Protein AF-A0A3M1GKV7-F1 (afdb_monomer_lite)

pLDDT: mean 89.27, std 9.48, range [48.62, 97.94]

Foldseek 3Di:
DDPPVVVVDPDDDDDDLVNCCVVVVDSDQQADQDPQQVVQVCVCVVPPLDHDAARRRHNDHDDVRRVVRVVVRVVVNVVSVVVVVVVVVVVVD

Radius of gyration: 21.05 Å; chains: 1; bounding box: 58×24×60 Å

Structure (mmCIF, N/CA/C/O backbone):
data_AF-A0A3M1GKV7-F1
#
_entry.id   AF-A0A3M1GKV7-F1
#
loop_
_atom_site.group_PDB
_atom_site.id
_atom_site.type_symbol
_atom_site.label_atom_id
_atom_site.label_alt_id
_atom_site.label_comp_id
_atom_site.label_asym_id
_atom_site.label_entity_id
_atom_site.label_seq_id
_atom_site.pdbx_PDB_ins_code
_atom_site.Cartn_x
_atom_site.Cartn_y
_atom_site.Cartn_z
_atom_site.occupancy
_atom_site.B_iso_or_equiv
_atom_site.auth_seq_id
_atom_site.auth_comp_id
_atom_site.auth_asym_id
_atom_site.auth_atom_id
_atom_site.pdbx_PDB_model_num
ATOM 1 N N . PHE A 1 1 ? 25.659 -5.296 -17.707 1.00 84.88 1 PHE A N 1
ATOM 2 C CA . PHE A 1 1 ? 25.895 -5.168 -19.159 1.00 84.88 1 PHE A CA 1
ATOM 3 C C . PHE A 1 1 ? 26.036 -6.566 -19.729 1.00 84.88 1 PHE A C 1
ATOM 5 O O . PHE A 1 1 ? 26.818 -7.334 -19.186 1.00 84.88 1 PHE A O 1
ATOM 12 N N . ILE A 1 2 ? 25.239 -6.915 -20.739 1.00 93.38 2 ILE A N 1
ATOM 13 C CA . ILE A 1 2 ? 25.263 -8.239 -21.374 1.00 93.38 2 ILE A CA 1
ATOM 14 C C . ILE A 1 2 ? 25.603 -8.015 -22.858 1.00 93.38 2 ILE A C 1
ATOM 16 O O . ILE A 1 2 ? 24.780 -7.430 -23.568 1.00 93.38 2 ILE A O 1
ATOM 20 N N . PRO A 1 3 ? 26.804 -8.404 -23.333 1.00 96.19 3 PRO A N 1
ATOM 21 C CA . PRO A 1 3 ? 27.186 -8.249 -24.737 1.00 96.19 3 PRO A CA 1
ATOM 22 C C . PRO A 1 3 ? 26.224 -8.985 -25.679 1.00 96.19 3 PRO A C 1
ATOM 24 O O . PRO A 1 3 ? 25.811 -10.110 -25.393 1.00 96.19 3 PRO A O 1
ATOM 27 N N . GLY A 1 4 ? 25.855 -8.346 -26.793 1.00 96.50 4 GLY A N 1
ATOM 28 C CA . GLY A 1 4 ? 24.958 -8.928 -27.802 1.00 96.50 4 GLY A CA 1
ATOM 29 C C . GLY A 1 4 ? 23.519 -9.170 -27.329 1.00 96.50 4 GLY A C 1
ATOM 30 O O . GLY A 1 4 ? 22.794 -9.925 -27.963 1.00 96.50 4 GLY A O 1
ATOM 31 N N . VAL A 1 5 ? 23.079 -8.576 -26.208 1.00 96.19 5 VAL A N 1
ATOM 32 C CA . VAL A 1 5 ? 21.727 -8.827 -25.665 1.00 96.19 5 VAL A CA 1
ATOM 33 C C . VAL A 1 5 ? 20.613 -8.392 -26.617 1.00 96.19 5 VAL A C 1
ATOM 35 O O . VAL A 1 5 ? 19.569 -9.026 -26.655 1.00 96.19 5 VAL A O 1
ATOM 38 N N . ARG A 1 6 ? 20.842 -7.344 -27.416 1.00 95.31 6 ARG A N 1
ATOM 39 C CA . ARG A 1 6 ? 19.852 -6.826 -28.372 1.00 95.31 6 ARG A CA 1
ATOM 40 C C . ARG A 1 6 ? 19.486 -7.860 -29.434 1.00 95.31 6 ARG A C 1
ATOM 42 O O . ARG A 1 6 ? 18.318 -7.957 -29.777 1.00 95.31 6 ARG A O 1
ATOM 49 N N . ASP A 1 7 ? 20.456 -8.663 -29.862 1.00 97.19 7 ASP A N 1
ATOM 50 C CA . ASP A 1 7 ? 20.270 -9.694 -30.890 1.00 97.19 7 ASP A CA 1
ATOM 51 C C . ASP A 1 7 ? 19.552 -10.944 -30.347 1.00 97.19 7 ASP A C 1
ATOM 53 O O . ASP A 1 7 ? 19.252 -11.861 -31.103 1.00 97.19 7 ASP A O 1
ATOM 57 N N . LYS A 1 8 ? 19.305 -11.003 -29.029 1.00 95.81 8 LYS A N 1
ATOM 58 C CA . LYS A 1 8 ? 18.690 -12.139 -28.321 1.00 95.81 8 LYS A CA 1
ATOM 59 C C . LYS A 1 8 ? 17.310 -11.824 -27.737 1.00 95.81 8 LYS A C 1
ATOM 61 O O . LYS A 1 8 ? 16.735 -12.681 -27.074 1.00 95.81 8 LYS A O 1
ATOM 66 N N . ILE A 1 9 ? 16.821 -10.592 -27.875 1.00 96.50 9 ILE A N 1
ATOM 67 C CA . ILE A 1 9 ? 15.530 -10.173 -27.320 1.00 96.50 9 ILE A CA 1
ATOM 68 C C . ILE A 1 9 ? 14.457 -10.359 -28.393 1.00 96.50 9 ILE A C 1
ATOM 70 O O . ILE A 1 9 ? 14.422 -9.602 -29.359 1.00 96.50 9 ILE A O 1
ATOM 74 N N . ASP A 1 10 ? 13.559 -11.322 -28.185 1.00 97.69 10 ASP A N 1
ATOM 75 C CA . ASP A 1 10 ? 12.408 -11.549 -29.072 1.00 97.69 10 ASP A CA 1
ATOM 76 C C . ASP A 1 10 ? 11.272 -10.538 -28.833 1.00 97.69 10 ASP A C 1
ATOM 78 O O . ASP A 1 10 ? 10.550 -10.167 -29.755 1.00 97.69 10 ASP A O 1
ATOM 82 N N . HIS A 1 11 ? 11.110 -10.076 -27.588 1.00 96.94 11 HIS A N 1
ATOM 83 C CA . HIS A 1 11 ? 10.064 -9.135 -27.179 1.00 96.94 11 HIS A CA 1
ATOM 84 C C . HIS A 1 11 ? 10.566 -8.173 -26.108 1.00 96.94 11 HIS A C 1
ATOM 86 O O . HIS A 1 11 ? 11.295 -8.565 -25.196 1.00 96.94 11 HIS A O 1
ATOM 92 N N . MET A 1 12 ? 10.135 -6.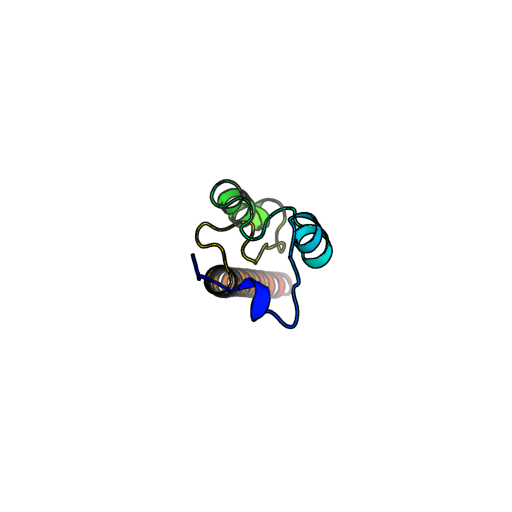915 -26.186 1.00 95.25 12 MET A N 1
ATOM 93 C CA . MET A 1 12 ? 10.496 -5.885 -25.219 1.00 95.25 12 MET A CA 1
ATOM 94 C C . MET A 1 12 ? 9.285 -5.035 -24.854 1.00 95.25 12 MET A C 1
ATOM 96 O O . MET A 1 12 ? 8.660 -4.413 -25.709 1.00 95.25 12 MET A O 1
ATOM 100 N N . GLU A 1 13 ? 9.039 -4.925 -23.553 1.00 95.00 13 GLU A N 1
ATOM 101 C CA . GLU A 1 13 ? 8.095 -3.980 -22.968 1.00 95.00 13 GLU A CA 1
ATOM 102 C C . GLU A 1 13 ? 8.769 -3.179 -21.860 1.00 95.00 13 GLU A C 1
ATOM 104 O O . GLU A 1 13 ? 9.704 -3.640 -21.203 1.00 95.00 13 GLU A O 1
ATOM 109 N N . ALA A 1 14 ? 8.276 -1.961 -21.651 1.00 94.12 14 ALA A N 1
ATOM 110 C CA . ALA A 1 14 ? 8.759 -1.078 -20.606 1.00 94.12 14 ALA A CA 1
ATOM 111 C C . ALA A 1 14 ? 7.581 -0.501 -19.821 1.00 94.12 14 ALA A C 1
ATOM 113 O O . ALA A 1 14 ? 6.700 0.158 -20.377 1.00 94.12 14 ALA A O 1
ATOM 114 N N . ALA A 1 15 ? 7.598 -0.705 -18.505 1.00 92.06 15 ALA A N 1
ATOM 115 C CA . ALA A 1 15 ? 6.761 0.063 -17.601 1.00 92.06 15 ALA A CA 1
ATOM 116 C C . ALA A 1 15 ? 7.385 1.449 -17.392 1.00 92.06 15 ALA A C 1
ATOM 118 O O . ALA A 1 15 ? 8.588 1.586 -17.169 1.00 92.06 15 ALA A O 1
ATOM 119 N N . THR A 1 16 ? 6.554 2.481 -17.447 1.00 92.62 16 THR A N 1
ATOM 120 C CA . THR A 1 16 ? 6.936 3.865 -17.143 1.00 92.62 16 THR A CA 1
ATOM 121 C C . THR A 1 16 ? 6.214 4.326 -15.875 1.00 92.62 16 THR A C 1
ATOM 123 O O . THR A 1 16 ? 5.258 3.669 -15.452 1.00 92.62 16 THR A O 1
ATOM 126 N N . PRO A 1 17 ? 6.578 5.474 -15.276 1.00 91.50 17 PRO A N 1
ATOM 127 C CA . PRO A 1 17 ? 5.773 6.063 -14.206 1.00 91.50 17 PRO A CA 1
ATOM 128 C C . PRO A 1 17 ? 4.287 6.210 -14.579 1.00 91.50 17 PRO A C 1
ATOM 130 O O . PRO A 1 17 ? 3.426 5.932 -13.752 1.00 91.50 17 PRO A O 1
ATOM 133 N N . ARG A 1 18 ? 3.971 6.506 -15.852 1.00 93.00 18 ARG A N 1
ATOM 134 C CA . ARG A 1 18 ? 2.584 6.552 -16.356 1.00 93.00 18 ARG A CA 1
ATOM 135 C C . ARG A 1 18 ? 1.898 5.186 -16.339 1.00 93.00 18 ARG A C 1
ATOM 137 O O . ARG A 1 18 ? 0.687 5.114 -16.177 1.00 93.00 18 ARG A O 1
ATOM 144 N N . THR A 1 19 ? 2.652 4.103 -16.529 1.00 93.75 19 THR A N 1
ATOM 145 C CA . THR A 1 19 ? 2.137 2.732 -16.411 1.00 93.75 19 THR A CA 1
ATOM 146 C C . THR A 1 19 ? 1.738 2.444 -14.968 1.00 93.75 19 THR A C 1
ATOM 148 O O . THR A 1 19 ? 0.649 1.929 -14.739 1.00 93.75 19 THR A O 1
ATOM 151 N N . ILE A 1 20 ? 2.583 2.817 -13.999 1.00 90.81 20 ILE A N 1
ATOM 152 C CA . ILE A 1 20 ? 2.270 2.667 -12.572 1.00 90.81 20 ILE A CA 1
ATOM 153 C C . ILE A 1 20 ? 1.032 3.488 -12.224 1.00 90.81 20 ILE A C 1
ATOM 155 O O . ILE A 1 20 ? 0.046 2.913 -11.782 1.00 90.81 20 ILE A O 1
ATOM 159 N N . GLU A 1 21 ? 1.036 4.783 -12.533 1.00 91.50 21 GLU A N 1
ATOM 160 C CA . GLU A 1 21 ? -0.097 5.678 -12.287 1.00 91.50 21 GLU A CA 1
ATOM 161 C C . GLU A 1 21 ? -1.396 5.159 -12.913 1.00 91.50 21 GLU A C 1
ATOM 163 O O . GLU A 1 21 ? -2.435 5.151 -12.261 1.00 91.50 21 GLU A O 1
ATOM 168 N N . ARG A 1 22 ? -1.345 4.636 -14.143 1.00 93.81 22 ARG A N 1
ATOM 169 C CA . ARG A 1 22 ? -2.516 4.046 -14.801 1.00 93.81 22 ARG A CA 1
ATOM 170 C C . ARG A 1 22 ? -3.084 2.844 -14.043 1.00 93.81 22 ARG A C 1
ATOM 172 O O . ARG A 1 22 ? -4.301 2.706 -13.987 1.00 93.81 22 ARG A O 1
ATOM 179 N N . TYR A 1 23 ? -2.235 1.953 -13.531 1.00 92.62 23 TYR A N 1
ATOM 180 C CA . TYR A 1 23 ? -2.686 0.696 -12.919 1.00 92.62 23 TYR A CA 1
ATOM 181 C C . TYR A 1 23 ? -2.940 0.791 -11.415 1.00 92.62 23 TYR A C 1
ATOM 183 O O . TYR A 1 23 ? -3.750 0.031 -10.894 1.00 92.62 23 TYR A O 1
ATOM 191 N N . THR A 1 24 ? -2.259 1.691 -10.712 1.00 88.69 24 THR A N 1
ATOM 192 C CA . THR A 1 24 ? -2.371 1.834 -9.254 1.00 88.69 24 THR A CA 1
ATOM 193 C C . THR A 1 24 ? -3.091 3.108 -8.837 1.00 88.69 24 THR A C 1
ATOM 195 O O . THR A 1 24 ? -3.346 3.287 -7.649 1.00 88.69 24 THR A O 1
ATOM 198 N N . LEU A 1 25 ? -3.395 4.001 -9.789 1.00 90.44 25 LEU A N 1
ATOM 199 C CA . LEU A 1 25 ? -3.891 5.357 -9.534 1.00 90.44 25 LEU A CA 1
ATOM 200 C C . LEU A 1 25 ? -2.954 6.168 -8.622 1.00 90.44 25 LEU A C 1
ATOM 202 O O . LEU A 1 25 ? -3.381 7.113 -7.963 1.00 90.44 25 LEU A O 1
ATOM 206 N N . HIS A 1 26 ? -1.671 5.792 -8.570 1.00 86.62 26 HIS A N 1
ATOM 207 C CA . HIS A 1 26 ? -0.672 6.396 -7.700 1.00 86.62 26 HIS A CA 1
ATOM 208 C C . HIS A 1 26 ? 0.628 6.677 -8.475 1.00 86.62 26 HIS A C 1
ATOM 210 O O . HIS A 1 26 ? 1.084 5.820 -9.234 1.00 86.62 26 HIS A O 1
ATOM 216 N N . PRO A 1 27 ? 1.290 7.832 -8.272 1.00 84.44 27 PRO A N 1
ATOM 217 C CA . PRO A 1 27 ? 2.487 8.213 -9.035 1.00 84.44 27 PRO A CA 1
ATOM 218 C C . PRO A 1 27 ? 3.739 7.380 -8.706 1.00 84.44 27 PRO A C 1
ATOM 220 O O . PRO A 1 27 ? 4.749 7.469 -9.403 1.00 84.44 27 PRO A O 1
ATOM 223 N N . SER A 1 28 ? 3.711 6.586 -7.632 1.00 79.81 28 SER A N 1
ATOM 224 C CA . SER A 1 28 ? 4.845 5.769 -7.180 1.00 79.81 28 SER A CA 1
ATOM 225 C C . SER A 1 28 ? 4.418 4.396 -6.655 1.00 79.81 28 SER A C 1
ATOM 227 O O . SER A 1 28 ? 3.298 4.213 -6.184 1.00 79.81 28 SER A O 1
ATOM 229 N N . SER A 1 29 ? 5.328 3.421 -6.693 1.00 71.75 29 SER A N 1
ATOM 230 C CA . SER A 1 29 ? 5.089 2.058 -6.191 1.00 71.75 29 SER A CA 1
ATOM 231 C C . SER A 1 29 ? 5.236 1.908 -4.669 1.00 71.75 29 SER A C 1
ATOM 233 O O . SER A 1 29 ? 4.788 0.911 -4.107 1.00 71.75 29 SER A O 1
ATOM 235 N N . PHE A 1 30 ? 5.861 2.880 -3.996 1.00 75.69 30 PHE A N 1
ATOM 236 C CA . PHE A 1 30 ? 6.237 2.785 -2.579 1.00 75.69 30 PHE A CA 1
ATOM 237 C C . PHE A 1 30 ? 5.727 3.946 -1.707 1.00 75.69 30 PHE A C 1
ATOM 239 O O . PHE A 1 30 ? 6.161 4.072 -0.565 1.00 75.69 30 PHE A O 1
ATOM 246 N N . GLY A 1 31 ? 4.801 4.765 -2.221 1.00 76.50 31 GLY A N 1
ATOM 247 C CA . GLY A 1 31 ? 4.098 5.784 -1.435 1.00 76.50 31 GLY A CA 1
ATOM 248 C C . GLY A 1 31 ? 4.992 6.825 -0.762 1.00 76.50 31 GLY A C 1
ATOM 249 O O . GLY A 1 31 ? 6.076 7.146 -1.256 1.00 76.50 31 GLY 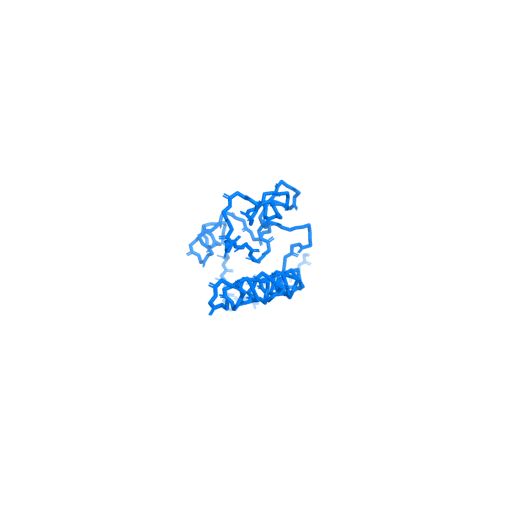A O 1
ATOM 250 N N . THR A 1 32 ? 4.514 7.339 0.373 1.00 73.44 32 THR A N 1
ATOM 251 C CA . THR A 1 32 ? 5.187 8.315 1.239 1.00 73.44 32 THR A CA 1
ATOM 252 C C . THR A 1 32 ? 5.660 7.599 2.503 1.00 73.44 32 THR A C 1
ATOM 254 O O . THR A 1 32 ? 5.003 7.588 3.543 1.00 73.44 32 THR A O 1
ATOM 257 N N . LYS A 1 33 ? 6.798 6.904 2.375 1.00 67.56 33 LYS A N 1
ATOM 258 C CA . LYS A 1 33 ? 7.344 5.970 3.379 1.00 67.56 33 LYS A CA 1
ATOM 259 C C . LYS A 1 33 ? 7.230 6.473 4.827 1.00 6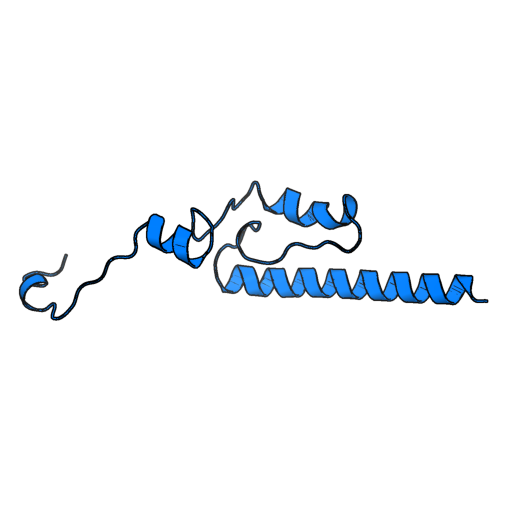7.56 33 LYS A C 1
ATOM 261 O O . LYS A 1 33 ? 6.846 5.705 5.705 1.00 67.56 33 LYS A O 1
ATOM 266 N N . PHE A 1 34 ? 7.573 7.739 5.081 1.00 73.38 34 PHE A N 1
ATOM 267 C CA . PHE A 1 34 ? 7.638 8.297 6.436 1.00 73.38 34 PHE A CA 1
ATOM 268 C C . PHE A 1 34 ? 6.454 9.208 6.760 1.00 73.38 34 PHE A C 1
ATOM 270 O O . PHE A 1 34 ? 5.899 9.139 7.855 1.00 73.38 34 PHE A O 1
ATOM 277 N N . GLU A 1 35 ? 6.045 10.040 5.809 1.00 83.06 35 GLU A N 1
ATOM 278 C CA . GLU A 1 35 ? 4.996 11.039 5.989 1.00 83.06 35 GLU A CA 1
ATOM 279 C C . GLU A 1 35 ? 3.619 10.379 6.137 1.00 83.06 35 GLU A C 1
ATOM 281 O O . GLU A 1 35 ? 2.793 10.831 6.930 1.00 83.06 35 GLU A O 1
ATOM 286 N N . GLY A 1 36 ? 3.379 9.275 5.422 1.00 87.00 36 GLY A N 1
ATOM 287 C CA . GLY A 1 36 ? 2.079 8.613 5.391 1.00 87.00 36 GLY A CA 1
ATOM 288 C C . GLY A 1 36 ? 1.740 7.804 6.646 1.00 87.00 36 GLY A C 1
ATOM 289 O O . GLY A 1 36 ? 0.558 7.639 6.947 1.00 87.00 36 GLY A O 1
ATOM 290 N N . LEU A 1 37 ? 2.732 7.335 7.419 1.00 89.19 37 LEU A N 1
ATOM 291 C CA . LEU A 1 37 ? 2.470 6.456 8.570 1.00 89.19 37 LEU A CA 1
ATOM 292 C C . LEU A 1 37 ? 1.701 7.159 9.684 1.00 89.19 37 LEU A C 1
ATOM 294 O O . LEU A 1 37 ? 0.732 6.606 10.205 1.00 89.19 37 LEU A O 1
ATOM 298 N N . LYS A 1 38 ? 2.095 8.388 10.033 1.00 90.69 38 LYS A N 1
ATOM 299 C CA . LYS A 1 38 ? 1.383 9.156 11.059 1.00 90.69 38 LYS A CA 1
ATOM 300 C C . LYS A 1 38 ? -0.061 9.427 10.634 1.00 90.69 38 LYS A C 1
ATOM 302 O O . LYS A 1 38 ? -0.967 9.201 11.428 1.00 90.69 38 LYS A O 1
ATOM 307 N N . CYS A 1 39 ? -0.270 9.843 9.384 1.00 91.56 39 CYS A N 1
ATOM 308 C CA . CYS A 1 39 ? -1.604 10.070 8.825 1.00 91.56 39 CYS A CA 1
ATOM 309 C C . CYS A 1 39 ? -2.465 8.799 8.866 1.00 91.56 39 CYS A C 1
ATOM 311 O O . CYS A 1 39 ? -3.618 8.851 9.279 1.00 91.56 39 CYS A O 1
ATOM 313 N N . SER A 1 40 ? -1.896 7.653 8.486 1.00 92.31 40 SER A N 1
ATOM 314 C CA . SER A 1 40 ? -2.592 6.365 8.494 1.00 92.31 40 SER A CA 1
ATOM 315 C C . SER A 1 40 ? -3.021 5.936 9.900 1.00 92.31 40 SER A C 1
ATOM 317 O O . SER A 1 40 ? -4.145 5.477 10.091 1.00 92.31 40 SER A O 1
ATOM 319 N N . MET A 1 41 ? -2.140 6.094 10.896 1.00 92.12 41 MET A N 1
ATOM 320 C CA . MET A 1 41 ? -2.431 5.715 12.285 1.00 92.12 41 MET A CA 1
ATOM 321 C C . MET A 1 41 ? -3.444 6.639 12.965 1.00 92.12 41 MET A C 1
ATOM 323 O O . MET A 1 41 ? -4.172 6.179 13.837 1.00 92.12 41 MET A O 1
ATOM 327 N N . ASP A 1 42 ? -3.483 7.920 12.591 1.00 94.94 42 ASP A N 1
ATOM 328 C CA . ASP A 1 42 ? -4.385 8.901 13.203 1.00 94.94 42 ASP A CA 1
ATOM 329 C C . ASP A 1 42 ? -5.788 8.917 12.573 1.00 94.94 42 ASP A C 1
ATOM 331 O O . ASP A 1 42 ? -6.728 9.433 13.171 1.00 94.94 42 ASP A O 1
ATOM 335 N N . LEU A 1 43 ? -5.959 8.318 11.388 1.00 95.44 43 LEU A N 1
ATOM 336 C CA . LEU A 1 43 ? -7.232 8.309 10.660 1.00 95.44 43 LEU A CA 1
ATOM 337 C C . LEU A 1 43 ? -8.437 7.847 11.508 1.00 95.44 43 LEU A C 1
ATOM 339 O O . LEU A 1 43 ? -9.450 8.548 11.486 1.00 95.44 43 LEU A O 1
ATOM 343 N N . PRO A 1 44 ? -8.351 6.770 12.317 1.00 96.25 44 PRO A N 1
ATOM 344 C CA . PRO A 1 44 ? -9.471 6.342 13.155 1.00 96.25 44 PRO A CA 1
ATOM 345 C C . PRO A 1 44 ? -9.814 7.326 14.285 1.00 96.25 44 PRO A C 1
ATOM 347 O O . PRO A 1 44 ? -10.942 7.314 14.770 1.00 96.25 44 PRO A O 1
ATOM 350 N N . ASN A 1 45 ? -8.873 8.182 14.708 1.00 96.12 45 ASN A N 1
ATOM 351 C CA . ASN A 1 45 ? -9.129 9.214 15.720 1.00 96.12 45 ASN A CA 1
ATOM 352 C C . ASN A 1 45 ? -9.908 10.394 15.128 1.00 96.12 45 ASN A C 1
ATOM 354 O O . ASN A 1 45 ? -10.734 10.996 15.809 1.00 96.12 45 ASN A O 1
ATOM 358 N N . GLN A 1 46 ? -9.639 10.722 13.861 1.00 97.00 46 GLN A N 1
ATOM 359 C CA . GLN A 1 46 ? -10.322 11.796 13.136 1.00 97.00 46 GLN A CA 1
ATOM 360 C C . GLN A 1 46 ? -11.688 11.343 12.608 1.00 97.00 46 GLN A C 1
ATOM 362 O O . GLN A 1 46 ? -12.642 12.118 12.582 1.00 97.00 46 GLN A O 1
ATOM 367 N N . LEU A 1 47 ? -11.781 10.082 12.181 1.00 96.81 47 LEU A N 1
ATOM 368 C CA . LEU A 1 47 ? -12.993 9.477 11.646 1.00 96.81 47 LEU A CA 1
ATOM 369 C C . LEU A 1 47 ? -13.142 8.045 12.191 1.00 96.81 47 LEU A C 1
ATOM 371 O O . LEU A 1 47 ? -12.645 7.097 11.575 1.00 96.81 47 LEU A O 1
ATOM 375 N N . PRO A 1 48 ? -13.830 7.868 13.336 1.00 95.19 48 PRO A N 1
ATOM 376 C CA . PRO A 1 48 ? -14.025 6.558 13.948 1.00 95.19 48 PRO A CA 1
ATOM 377 C C . PRO A 1 48 ? -14.623 5.540 12.975 1.00 95.19 48 PRO A C 1
ATOM 379 O O . PRO A 1 48 ? -15.600 5.818 12.281 1.00 95.19 48 PRO A O 1
ATOM 382 N N . GLY A 1 49 ? -14.029 4.348 12.921 1.00 94.56 49 GLY A N 1
ATOM 383 C CA . GLY A 1 49 ? -14.410 3.295 11.976 1.00 94.56 49 GLY A CA 1
ATOM 384 C C . GLY A 1 49 ? -13.727 3.380 10.605 1.00 94.56 49 GLY A C 1
ATOM 385 O O . GLY A 1 49 ? -13.837 2.434 9.827 1.00 94.56 49 GLY A O 1
ATOM 386 N N . CYS A 1 50 ? -12.995 4.458 10.304 1.00 97.12 50 CYS A N 1
ATOM 387 C CA . CYS A 1 50 ? -12.220 4.587 9.074 1.00 97.12 50 CYS A CA 1
ATOM 388 C C . CYS A 1 50 ? -10.756 4.203 9.301 1.00 97.12 50 CYS A C 1
ATOM 390 O O . CYS A 1 50 ? -10.073 4.771 10.151 1.00 97.12 50 CYS A O 1
ATOM 392 N N . TYR A 1 51 ? -10.262 3.253 8.509 1.00 96.25 51 TYR A N 1
ATOM 393 C CA . TYR A 1 51 ? -8.900 2.742 8.608 1.00 96.25 51 TYR A CA 1
ATOM 394 C C . TYR A 1 51 ? -8.253 2.694 7.229 1.00 96.25 51 TYR A C 1
ATOM 396 O O . TYR A 1 51 ? -8.901 2.369 6.235 1.00 96.25 51 TYR A O 1
ATOM 404 N N . HIS A 1 52 ? -6.956 2.976 7.180 1.00 94.12 52 HIS A N 1
ATOM 405 C CA . HIS A 1 52 ? -6.143 2.808 5.983 1.00 94.12 52 HIS A CA 1
ATOM 406 C C . HIS A 1 52 ? -5.317 1.525 6.101 1.00 94.12 52 HIS A C 1
ATOM 408 O O . HIS A 1 52 ? -4.759 1.235 7.155 1.00 94.12 52 HIS A O 1
ATOM 414 N N . ALA A 1 53 ? -5.210 0.776 5.005 1.00 92.94 53 ALA A N 1
ATOM 415 C CA . ALA A 1 53 ? -4.322 -0.370 4.864 1.00 92.94 53 ALA A CA 1
ATOM 416 C C . ALA A 1 53 ? -3.645 -0.328 3.488 1.00 92.94 53 ALA A C 1
ATOM 418 O O . ALA A 1 53 ? -4.177 0.249 2.542 1.00 92.94 53 ALA A O 1
ATOM 419 N N . GLY A 1 54 ? -2.478 -0.963 3.371 1.00 89.31 54 GLY A N 1
ATOM 420 C CA . GLY A 1 54 ? -1.675 -0.967 2.148 1.00 89.31 54 GLY A CA 1
ATOM 421 C C . GLY A 1 54 ? -0.286 -0.362 2.343 1.00 89.31 54 GLY A C 1
ATOM 422 O O . GLY A 1 54 ? 0.097 0.031 3.443 1.00 89.31 54 GLY A O 1
ATOM 423 N N . SER A 1 55 ? 0.496 -0.320 1.264 1.00 86.75 55 SER A N 1
ATOM 424 C CA . SER A 1 55 ? 1.919 0.045 1.301 1.00 86.75 55 SER A CA 1
ATOM 425 C C . SER A 1 55 ? 2.201 1.548 1.279 1.00 86.75 55 SER A C 1
ATOM 427 O O . SER A 1 55 ? 3.333 1.943 1.544 1.00 86.75 55 SER A O 1
ATOM 429 N N . VAL A 1 56 ? 1.216 2.382 0.931 1.00 84.69 56 VAL A N 1
ATOM 430 C CA . VAL A 1 56 ? 1.444 3.804 0.616 1.00 84.69 56 VAL A CA 1
ATOM 431 C C . VAL A 1 56 ? 1.740 4.649 1.858 1.00 84.69 56 VAL A C 1
ATOM 433 O O . VAL A 1 56 ? 2.471 5.631 1.767 1.00 84.69 56 VAL A O 1
ATOM 436 N N . GLY A 1 57 ? 1.213 4.243 3.013 1.00 81.12 57 GLY A N 1
ATOM 437 C CA . GLY A 1 57 ? 1.327 4.965 4.279 1.00 81.12 57 GLY A CA 1
ATOM 438 C C . GLY A 1 57 ? 2.092 4.199 5.351 1.00 81.12 57 GLY A C 1
ATOM 439 O O . GLY A 1 57 ? 1.684 4.237 6.503 1.00 81.12 57 GLY A O 1
ATOM 440 N N . ILE A 1 58 ? 3.141 3.451 4.995 1.00 85.75 58 ILE A N 1
ATOM 441 C CA . ILE A 1 58 ? 3.932 2.670 5.958 1.00 85.75 58 ILE A CA 1
ATOM 442 C C . ILE A 1 58 ? 5.430 2.677 5.645 1.00 85.75 58 ILE A C 1
ATOM 444 O O . ILE A 1 58 ? 5.841 2.768 4.490 1.00 85.75 58 ILE A O 1
ATOM 448 N N . ILE A 1 59 ? 6.246 2.489 6.689 1.00 80.81 59 ILE A N 1
ATOM 449 C CA . ILE A 1 59 ? 7.717 2.469 6.593 1.00 80.81 59 ILE A CA 1
ATOM 450 C C . ILE A 1 59 ? 8.203 1.273 5.763 1.00 80.81 59 ILE A C 1
ATOM 452 O O . ILE A 1 59 ? 9.091 1.400 4.919 1.00 80.81 59 ILE A O 1
ATOM 456 N N . MET A 1 60 ? 7.615 0.097 5.992 1.00 78.31 60 MET A N 1
ATOM 457 C CA . MET A 1 60 ? 7.932 -1.116 5.244 1.00 78.31 60 MET A CA 1
ATOM 458 C C . MET A 1 60 ? 7.063 -1.162 3.991 1.00 78.31 60 MET A C 1
ATOM 460 O O . MET A 1 60 ? 5.977 -1.720 4.001 1.00 78.31 60 MET A O 1
ATOM 464 N N . SER A 1 61 ? 7.514 -0.529 2.916 1.00 72.38 61 SER A N 1
ATOM 465 C CA . SER A 1 61 ? 6.797 -0.498 1.638 1.00 72.38 61 SER A CA 1
ATOM 466 C C . SER A 1 61 ? 6.967 -1.820 0.849 1.00 72.38 61 SER A C 1
ATOM 468 O O . SER A 1 61 ? 7.949 -2.533 1.050 1.00 72.38 61 SER A O 1
ATOM 470 N N . GLY A 1 62 ? 6.053 -2.147 -0.073 1.00 84.81 62 GLY A N 1
ATOM 471 C CA . GLY A 1 62 ? 6.062 -3.401 -0.854 1.00 84.81 62 GLY A CA 1
ATOM 472 C C . GLY A 1 62 ? 5.043 -4.443 -0.370 1.00 84.81 62 GLY A C 1
ATOM 473 O O . GLY A 1 62 ? 4.249 -4.168 0.529 1.00 84.81 62 GLY A O 1
ATOM 474 N N . TRP A 1 63 ? 5.040 -5.636 -0.979 1.00 88.62 63 TRP A N 1
ATOM 475 C CA . TRP A 1 63 ? 3.990 -6.647 -0.761 1.00 88.62 63 TRP A CA 1
ATOM 476 C C . TRP A 1 63 ? 3.931 -7.160 0.688 1.00 88.62 63 TRP A C 1
ATOM 478 O O . TRP A 1 63 ? 2.860 -7.168 1.289 1.00 88.62 63 TRP A O 1
ATOM 488 N N . LEU A 1 64 ? 5.081 -7.507 1.279 1.00 90.44 64 LEU A N 1
ATOM 489 C CA . LEU A 1 64 ? 5.173 -7.986 2.665 1.00 90.44 64 LEU A CA 1
ATOM 490 C C . LEU A 1 64 ? 4.732 -6.904 3.658 1.00 90.44 64 LEU A C 1
ATOM 492 O O . LEU A 1 64 ? 4.030 -7.169 4.630 1.00 90.44 64 LEU A O 1
ATOM 496 N N . GLY A 1 65 ? 5.120 -5.665 3.368 1.00 89.94 65 GLY A N 1
ATOM 497 C CA . GLY A 1 65 ? 4.691 -4.469 4.072 1.00 89.94 65 GLY A CA 1
ATOM 498 C C . GLY A 1 65 ? 3.183 -4.309 4.138 1.00 89.94 65 GLY A C 1
ATOM 499 O O . GLY A 1 65 ? 2.606 -4.218 5.221 1.00 89.94 65 GLY A O 1
ATOM 500 N N . ALA A 1 66 ? 2.554 -4.314 2.962 1.00 90.94 66 ALA A N 1
ATOM 501 C CA . ALA A 1 66 ? 1.111 -4.191 2.826 1.00 90.94 66 ALA A CA 1
ATOM 502 C C . ALA A 1 66 ? 0.370 -5.305 3.581 1.00 90.94 66 ALA A C 1
ATOM 504 O O . ALA A 1 66 ? -0.609 -5.018 4.267 1.00 90.94 66 ALA A O 1
ATOM 505 N N . MET A 1 67 ? 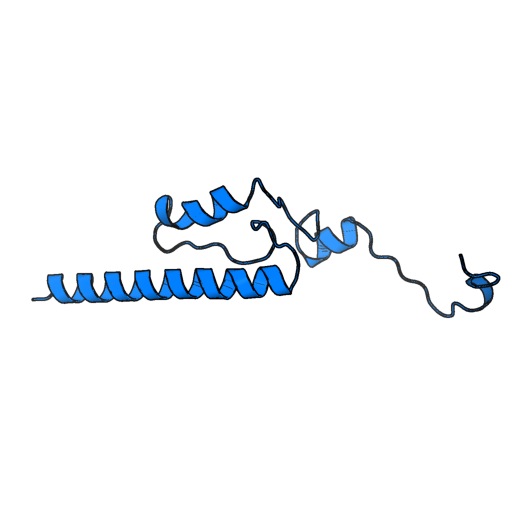0.858 -6.550 3.507 1.00 93.81 67 MET A N 1
ATOM 506 C CA . MET A 1 67 ? 0.273 -7.679 4.239 1.00 93.81 67 MET A CA 1
ATOM 507 C C . MET A 1 67 ? 0.382 -7.499 5.755 1.00 93.81 67 MET A C 1
ATOM 509 O O . MET A 1 67 ? -0.627 -7.572 6.455 1.00 93.81 67 MET A O 1
ATOM 513 N N . ASN A 1 68 ? 1.581 -7.208 6.266 1.00 93.19 68 ASN A N 1
ATOM 514 C CA . ASN A 1 68 ? 1.804 -7.053 7.704 1.00 93.19 68 ASN A CA 1
ATOM 515 C C . ASN A 1 68 ? 0.985 -5.894 8.279 1.00 93.19 68 ASN A C 1
ATOM 517 O O . ASN A 1 68 ? 0.372 -6.031 9.336 1.00 93.19 68 ASN A O 1
ATOM 521 N N . TYR A 1 69 ? 0.923 -4.768 7.566 1.00 93.12 69 TYR A N 1
ATOM 522 C CA . TYR A 1 69 ? 0.105 -3.645 8.001 1.00 93.12 69 TYR A CA 1
ATOM 523 C C . TYR A 1 69 ? -1.392 -3.948 7.926 1.00 93.12 69 TYR A C 1
ATOM 525 O O . TYR A 1 69 ? -2.129 -3.592 8.841 1.00 93.12 69 TYR A O 1
ATOM 533 N N . GLY A 1 70 ? -1.836 -4.670 6.893 1.00 95.19 70 GLY A N 1
ATOM 534 C CA . GLY A 1 70 ? -3.218 -5.128 6.769 1.00 95.19 70 GLY A CA 1
ATOM 535 C C . GLY A 1 70 ? -3.672 -5.966 7.966 1.00 95.19 70 GLY A C 1
ATOM 536 O O . GLY A 1 70 ? -4.753 -5.725 8.495 1.00 95.19 70 GLY A O 1
ATOM 537 N N . VAL A 1 71 ? -2.829 -6.883 8.455 1.00 96.88 71 VAL A N 1
ATOM 538 C CA . VAL A 1 71 ? -3.129 -7.687 9.657 1.00 96.88 71 VAL A CA 1
ATOM 539 C C . VAL A 1 71 ? -3.253 -6.813 10.910 1.00 96.88 71 VAL A C 1
ATOM 541 O O . VAL A 1 71 ? -4.187 -6.987 11.692 1.00 96.88 71 VAL A O 1
ATOM 544 N N . ILE A 1 72 ? -2.351 -5.844 11.097 1.00 95.25 72 ILE A N 1
ATOM 545 C CA . ILE A 1 72 ? -2.404 -4.913 12.238 1.00 95.25 72 ILE A CA 1
ATOM 546 C C . ILE A 1 72 ? -3.698 -4.092 12.206 1.00 95.25 72 ILE A C 1
ATOM 548 O O . ILE A 1 72 ? -4.386 -3.969 13.220 1.00 95.25 72 ILE A O 1
ATOM 552 N N . VAL A 1 73 ? -4.043 -3.550 11.038 1.00 96.38 73 VAL A N 1
ATOM 553 C CA . VAL A 1 73 ? -5.248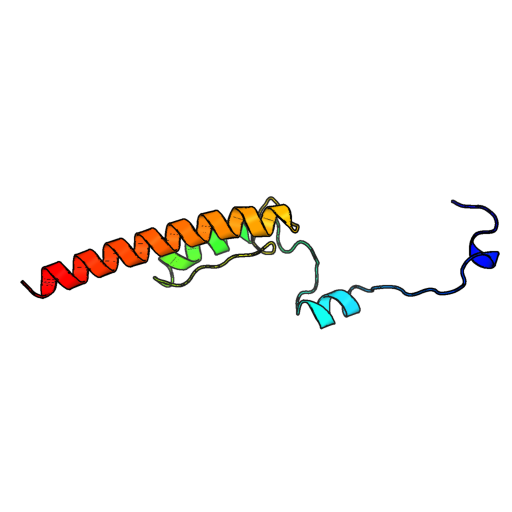 -2.738 10.842 1.00 96.38 73 VAL A CA 1
ATOM 554 C C . VAL A 1 73 ? -6.513 -3.568 11.060 1.00 96.38 73 VAL A C 1
ATOM 556 O O . VAL A 1 73 ? -7.413 -3.111 11.759 1.00 96.38 73 VAL A O 1
ATOM 559 N N . ALA A 1 74 ? -6.561 -4.803 10.554 1.00 97.81 74 ALA A N 1
ATOM 560 C CA . ALA A 1 74 ? -7.681 -5.717 10.778 1.00 97.81 74 ALA A CA 1
ATOM 561 C C . ALA A 1 74 ? -7.910 -5.997 12.273 1.00 97.81 74 ALA A C 1
ATOM 563 O O . ALA A 1 74 ? -9.044 -5.939 12.740 1.00 97.81 74 ALA A O 1
ATOM 564 N N . ASN A 1 75 ? -6.842 -6.213 13.045 1.00 97.94 75 ASN A N 1
ATOM 565 C CA . ASN A 1 75 ? -6.936 -6.394 14.495 1.00 97.94 75 ASN A CA 1
ATOM 566 C C . ASN A 1 75 ? -7.449 -5.134 15.221 1.00 97.94 75 ASN A C 1
ATOM 568 O O . ASN A 1 75 ? -8.176 -5.236 16.206 1.00 97.94 75 ASN A O 1
ATOM 572 N N . ASN A 1 76 ? -7.100 -3.936 14.744 1.00 96.81 76 ASN A N 1
ATOM 573 C CA . ASN A 1 76 ? -7.631 -2.692 15.310 1.00 96.81 76 ASN A CA 1
ATOM 574 C C . ASN A 1 76 ? -9.121 -2.501 14.989 1.00 96.81 76 ASN A C 1
ATOM 576 O O . ASN A 1 76 ? -9.871 -2.045 15.851 1.00 96.81 76 ASN A O 1
ATOM 580 N N . ILE A 1 77 ? -9.551 -2.874 13.780 1.00 97.62 77 ILE A N 1
ATOM 581 C CA . ILE A 1 77 ? -10.967 -2.879 13.388 1.00 97.62 77 ILE A CA 1
ATOM 582 C C . ILE A 1 77 ? -11.755 -3.849 14.272 1.00 97.62 77 ILE A C 1
ATOM 584 O O . ILE A 1 77 ? -12.810 -3.486 14.784 1.00 97.62 77 ILE A O 1
ATOM 588 N N . ASP A 1 78 ? -11.237 -5.060 14.483 1.00 97.88 78 ASP A N 1
ATOM 589 C CA . ASP A 1 78 ? -11.899 -6.080 15.299 1.00 97.88 78 ASP A CA 1
ATOM 590 C C . ASP A 1 78 ? -12.158 -5.589 16.733 1.00 97.88 78 ASP A C 1
ATOM 592 O O . ASP A 1 78 ? -13.291 -5.632 17.219 1.00 97.88 78 ASP A O 1
ATOM 596 N N . LYS A 1 79 ? -11.143 -4.988 17.368 1.00 96.81 79 LYS A N 1
ATOM 597 C CA . LYS A 1 79 ? -11.280 -4.347 18.687 1.00 96.81 79 LYS A CA 1
ATOM 598 C C . LYS A 1 79 ? -12.369 -3.274 18.705 1.00 96.81 79 LYS A C 1
ATOM 600 O O . LYS A 1 79 ? -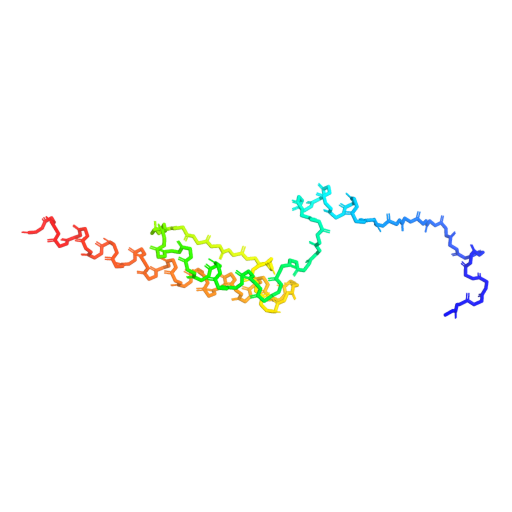13.238 -3.308 19.572 1.00 96.81 79 LYS A O 1
ATOM 605 N N . PHE A 1 80 ? -12.363 -2.369 17.727 1.00 96.69 80 PHE A N 1
ATOM 606 C CA . PHE A 1 80 ? -13.362 -1.303 17.616 1.00 96.69 80 PHE A CA 1
ATOM 607 C C . PHE A 1 80 ? -14.789 -1.853 17.479 1.00 96.69 80 PHE A C 1
ATOM 609 O O . PHE A 1 80 ? -15.719 -1.371 18.129 1.00 96.69 80 PHE A O 1
ATOM 616 N N . LEU A 1 81 ? -14.982 -2.899 16.671 1.00 96.56 81 LEU A N 1
ATOM 617 C CA . LEU A 1 81 ? -16.284 -3.549 16.513 1.00 96.56 81 LEU A CA 1
ATOM 618 C C . LEU A 1 81 ? -16.743 -4.237 17.806 1.00 96.56 81 LEU A C 1
ATOM 620 O O . LEU A 1 81 ? -17.919 -4.138 18.169 1.00 96.56 81 LEU A O 1
ATOM 624 N N . HIS A 1 82 ? -15.832 -4.907 18.513 1.00 96.50 82 HIS A N 1
ATOM 625 C CA . HIS A 1 82 ? -16.119 -5.545 19.797 1.00 96.50 82 HIS A CA 1
ATOM 626 C C . HIS A 1 82 ? -16.522 -4.530 20.874 1.00 96.50 82 HIS A C 1
ATOM 628 O O . HIS A 1 82 ? -17.528 -4.731 21.562 1.00 96.50 82 HIS A O 1
ATOM 634 N N . GLU A 1 83 ? -15.788 -3.425 20.991 1.00 94.44 83 GLU A N 1
ATOM 635 C CA . GLU A 1 83 ? -16.077 -2.342 21.935 1.00 94.44 83 GLU A CA 1
ATOM 636 C C . GLU A 1 83 ? -17.439 -1.694 21.655 1.00 94.44 83 GLU A C 1
ATOM 638 O O . GLU A 1 83 ? -18.250 -1.536 22.574 1.00 94.44 83 GLU A O 1
ATOM 643 N N . ASN A 1 84 ? -17.741 -1.410 20.385 1.00 92.56 84 ASN A N 1
ATOM 644 C CA . ASN A 1 84 ? -19.022 -0.830 19.979 1.00 92.56 84 ASN A CA 1
ATOM 645 C C . ASN A 1 84 ? -20.199 -1.780 20.203 1.00 92.56 84 ASN A C 1
ATOM 647 O O . ASN A 1 84 ? -21.256 -1.354 20.670 1.00 92.56 84 ASN A O 1
ATOM 651 N N . ARG A 1 85 ? -20.032 -3.079 19.925 1.00 91.81 85 ARG A N 1
ATOM 652 C CA . ARG A 1 85 ? -21.063 -4.086 20.219 1.00 91.81 85 ARG A CA 1
ATOM 653 C C . ARG A 1 85 ? -21.341 -4.163 21.719 1.00 91.81 85 ARG A C 1
ATOM 655 O O . ARG A 1 85 ? -22.501 -4.211 22.124 1.00 91.81 85 ARG A O 1
ATOM 662 N N . ALA A 1 86 ? -20.292 -4.160 22.541 1.00 89.81 86 ALA A N 1
ATOM 663 C CA . ALA A 1 86 ? -20.433 -4.173 23.991 1.00 89.81 86 ALA A CA 1
ATOM 664 C C . ALA A 1 86 ? -21.112 -2.893 24.508 1.00 89.81 86 ALA A C 1
ATOM 666 O O . ALA A 1 86 ? -21.920 -2.963 25.431 1.00 89.81 86 ALA A O 1
ATOM 667 N N . ALA A 1 87 ? -20.818 -1.734 23.912 1.00 85.88 87 ALA A N 1
ATOM 668 C CA . ALA A 1 87 ? -21.485 -0.477 24.239 1.00 85.88 87 ALA A CA 1
ATOM 669 C C . ALA A 1 87 ? -22.977 -0.506 23.879 1.00 85.88 87 ALA A C 1
ATOM 671 O O . ALA A 1 87 ? -23.803 -0.199 24.733 1.00 85.88 87 ALA A O 1
ATOM 672 N N . ALA A 1 88 ? -23.326 -0.961 22.673 1.00 83.44 88 ALA A N 1
ATOM 673 C CA . ALA A 1 88 ? -24.715 -1.070 22.232 1.00 83.44 88 ALA A CA 1
ATOM 674 C C . ALA A 1 88 ? -25.551 -1.992 23.139 1.00 83.44 88 ALA A C 1
ATOM 676 O O . ALA A 1 88 ? -26.673 -1.646 23.496 1.00 83.44 88 ALA A O 1
ATOM 677 N N . GLY A 1 89 ? -24.986 -3.126 23.572 1.00 79.56 89 GLY A N 1
ATOM 678 C CA . GLY A 1 89 ? -25.658 -4.051 24.491 1.00 79.56 89 GLY A CA 1
ATOM 679 C C . GLY A 1 89 ? -25.871 -3.500 25.908 1.00 79.56 89 GLY A C 1
ATOM 680 O O . GLY A 1 89 ? -26.801 -3.925 26.588 1.00 79.56 89 GLY A O 1
ATOM 681 N N . ARG A 1 90 ? -25.046 -2.539 26.353 1.00 70.06 90 ARG A N 1
ATOM 682 C CA . ARG A 1 90 ? -25.214 -1.848 27.647 1.00 70.06 90 ARG A CA 1
ATOM 683 C C . ARG A 1 90 ? -26.284 -0.761 27.618 1.00 70.06 90 ARG A C 1
ATOM 685 O O . ARG A 1 90 ? -26.810 -0.429 28.665 1.00 70.06 90 ARG A O 1
ATOM 692 N N . THR A 1 91 ? -26.582 -0.187 26.455 1.00 61.78 91 THR A N 1
ATOM 693 C CA . THR A 1 91 ? -27.628 0.842 26.309 1.00 61.78 91 THR A CA 1
ATOM 694 C C . THR A 1 91 ? -29.029 0.231 26.191 1.00 61.78 91 THR A C 1
ATOM 696 O O . THR A 1 91 ? -30.019 0.921 26.407 1.00 61.78 91 THR A O 1
ATOM 699 N N . SER A 1 92 ? -29.124 -1.057 25.851 1.00 57.81 92 SER A N 1
ATOM 700 C CA . SER A 1 92 ? -30.385 -1.803 25.731 1.00 57.81 92 SER A CA 1
ATOM 701 C C . SER A 1 92 ? -30.840 -2.524 27.011 1.00 57.81 92 SER A C 1
ATOM 703 O O . SER A 1 92 ? -31.830 -3.251 26.954 1.00 57.81 92 SER A O 1
ATOM 705 N N . ALA A 1 93 ? -30.115 -2.373 28.123 1.00 48.62 93 ALA A N 1
ATOM 706 C CA . ALA A 1 93 ? -30.429 -2.939 29.440 1.00 48.62 93 ALA A CA 1
ATOM 707 C C . ALA A 1 93 ? -30.677 -1.810 30.447 1.00 48.62 93 ALA A C 1
ATOM 709 O O . ALA A 1 93 ? -31.559 -1.993 31.313 1.00 48.62 93 ALA A O 1
#

Secondary structure (DSSP, 8-state):
--TTGGGG-S------HHHHHHHHSSS-SS--TTHHHHHHHHHHHHSTT----SSTTSSS-SHHHHHHHHHHHHHHHHHHHHHHHHHHHHHT-

Sequence (93 aa):
FIPGVRDKIDHMEAATPRTIERYTLHPSSFGTKFEGLKCSMDLPNQLPGCYHAGSVGIIMSGWLGAMNYGVIVANNIDKFLHENRAAAGRTSA